Protein AF-A0A7S7AIG6-F1 (afdb_monomer)

Nearest PDB structures (foldseek):
  2zhh-assembly1_A-2  TM=6.940E-01  e=2.402E-01  Escherichia coli K-12
  5c8d-assembly2_F  TM=6.035E-01  e=1.954E-01  Thermus thermophilus HB27
  8csh-assembly1_A  TM=6.980E-01  e=1.090E+00  unidentified plasmid
  2zhg-assembly1_A-2  TM=6.476E-01  e=7.217E-01  Escherichia coli K-12
  5gpe-assembly3_F  TM=5.760E-01  e=5.872E-01  Cupriavidus metallidurans CH34

Sequence (59 aa):
MKWYSMTKVAQELGMAVNTFKKYYLDQYPPDREFANRKDWTASSVQKMRREILKEEGAI

Structure (mmCIF, N/CA/C/O backbone):
data_AF-A0A7S7AIG6-F1
#
_entry.id   AF-A0A7S7AIG6-F1
#
loop_
_atom_site.group_PDB
_atom_site.id
_atom_site.type_symbol
_atom_site.label_atom_id
_atom_site.label_alt_id
_atom_site.label_comp_id
_atom_site.label_asym_id
_atom_site.label_entity_id
_atom_site.label_seq_id
_atom_site.pdbx_PDB_ins_code
_atom_site.Cartn_x
_atom_site.Cartn_y
_atom_site.Cartn_z
_atom_site.occupancy
_atom_site.B_iso_or_equiv
_atom_site.auth_seq_id
_atom_site.auth_comp_id
_atom_site.auth_asym_id
_atom_site.auth_atom_id
_atom_site.pdbx_PDB_model_num
ATOM 1 N N . MET A 1 1 ? 10.874 5.793 -11.629 1.00 68.56 1 MET A N 1
ATOM 2 C CA . MET A 1 1 ? 9.785 5.050 -10.949 1.00 68.56 1 MET A CA 1
ATOM 3 C C . MET A 1 1 ? 10.338 4.375 -9.704 1.00 68.56 1 MET A C 1
ATOM 5 O O . MET A 1 1 ? 11.365 3.716 -9.813 1.00 68.56 1 MET A O 1
ATOM 9 N N . LYS A 1 2 ? 9.703 4.558 -8.537 1.00 82.69 2 LYS A N 1
ATOM 10 C CA . LYS A 1 2 ? 10.029 3.803 -7.315 1.00 82.69 2 LYS A CA 1
ATOM 11 C C . LYS A 1 2 ? 9.092 2.599 -7.218 1.00 82.69 2 LYS A C 1
ATOM 13 O O . LYS A 1 2 ? 7.878 2.779 -7.285 1.00 82.69 2 LYS A O 1
ATOM 18 N N . TRP A 1 3 ? 9.679 1.418 -7.069 1.00 88.88 3 TRP A N 1
ATOM 19 C CA . TRP A 1 3 ? 8.973 0.161 -6.845 1.00 88.88 3 TRP A CA 1
ATOM 20 C C . TRP A 1 3 ? 9.028 -0.186 -5.361 1.00 88.88 3 TRP A C 1
ATOM 22 O O . TRP A 1 3 ? 10.075 -0.057 -4.720 1.00 88.88 3 TRP A O 1
ATOM 32 N N . TYR A 1 4 ? 7.891 -0.594 -4.822 1.00 90.00 4 TYR A N 1
ATOM 33 C CA . TYR A 1 4 ? 7.716 -0.978 -3.435 1.00 90.00 4 TYR A CA 1
ATOM 34 C C . TYR A 1 4 ? 7.464 -2.474 -3.402 1.00 90.00 4 TYR A C 1
ATOM 36 O O . TYR A 1 4 ? 6.457 -2.940 -3.919 1.00 90.00 4 TYR A O 1
ATOM 44 N N . SER A 1 5 ? 8.373 -3.222 -2.786 1.00 90.81 5 SER A N 1
ATOM 45 C CA . SER A 1 5 ? 8.149 -4.639 -2.528 1.00 90.81 5 SER A CA 1
ATOM 46 C C . SER A 1 5 ? 7.060 -4.819 -1.474 1.00 90.81 5 SER A C 1
ATOM 48 O O . SER A 1 5 ? 6.827 -3.931 -0.652 1.00 90.81 5 SER A O 1
ATOM 50 N N . MET A 1 6 ? 6.448 -6.000 -1.434 1.00 90.38 6 MET A N 1
ATOM 51 C CA . MET A 1 6 ? 5.382 -6.343 -0.479 1.00 90.38 6 MET A CA 1
ATOM 52 C C . MET A 1 6 ? 5.713 -5.968 0.977 1.00 90.38 6 MET A C 1
ATOM 54 O O . MET A 1 6 ? 4.864 -5.451 1.698 1.00 90.38 6 MET A O 1
ATOM 58 N N . THR A 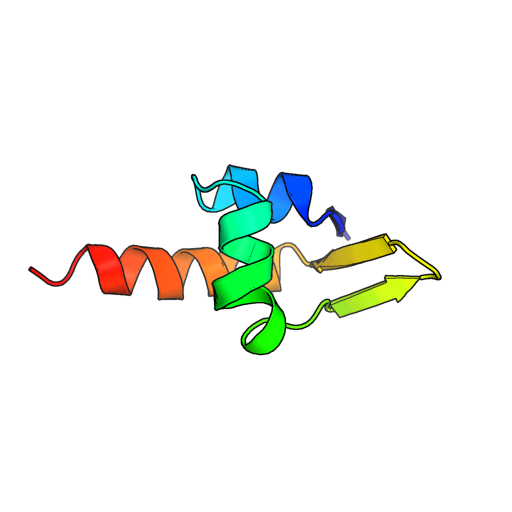1 7 ? 6.964 -6.169 1.402 1.00 91.50 7 THR A N 1
ATOM 59 C CA . THR A 1 7 ? 7.425 -5.792 2.746 1.00 91.50 7 THR A CA 1
ATOM 60 C C . THR A 1 7 ? 7.364 -4.286 2.977 1.00 91.50 7 THR A C 1
ATOM 62 O O . THR A 1 7 ? 6.919 -3.852 4.036 1.00 91.50 7 THR A O 1
ATOM 65 N N . LYS A 1 8 ? 7.778 -3.480 1.990 1.00 91.94 8 LYS A N 1
ATOM 66 C CA . LYS A 1 8 ? 7.678 -2.019 2.079 1.00 91.94 8 LYS A CA 1
ATOM 67 C C . LYS A 1 8 ? 6.234 -1.543 2.038 1.00 91.94 8 LYS A C 1
ATOM 69 O O . LYS A 1 8 ? 5.903 -0.631 2.780 1.00 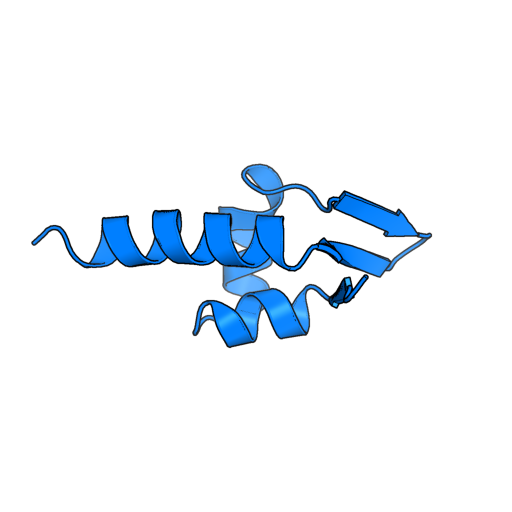91.94 8 LYS A O 1
ATOM 74 N N . VAL A 1 9 ? 5.389 -2.155 1.208 1.00 91.38 9 VAL A N 1
ATOM 75 C CA . VAL A 1 9 ? 3.953 -1.836 1.171 1.00 91.38 9 VAL A CA 1
ATOM 76 C C . VAL A 1 9 ? 3.338 -2.044 2.553 1.00 91.38 9 VAL A C 1
ATOM 78 O O . VAL A 1 9 ? 2.736 -1.128 3.094 1.00 91.38 9 VAL A O 1
ATOM 81 N N . ALA A 1 10 ? 3.571 -3.202 3.172 1.00 91.00 10 ALA A N 1
ATOM 82 C CA . ALA A 1 10 ? 3.052 -3.490 4.506 1.00 91.00 10 ALA A CA 1
ATOM 83 C C . ALA A 1 10 ? 3.584 -2.514 5.577 1.00 91.00 10 ALA A C 1
ATOM 85 O O . ALA A 1 10 ? 2.808 -2.055 6.411 1.00 91.00 10 ALA A O 1
ATOM 86 N N . GLN A 1 11 ? 4.870 -2.136 5.517 1.00 90.88 11 GLN A N 1
ATOM 87 C CA . GLN A 1 11 ? 5.445 -1.117 6.409 1.00 90.88 11 GLN A CA 1
ATOM 88 C C . GLN A 1 11 ? 4.791 0.261 6.233 1.00 90.88 11 GLN A C 1
ATOM 90 O O . GLN A 1 11 ? 4.464 0.901 7.226 1.00 90.88 11 GLN A O 1
ATOM 95 N N . GLU A 1 12 ? 4.566 0.707 4.994 1.00 89.38 12 GLU A N 1
ATOM 96 C CA . GLU A 1 12 ? 3.891 1.984 4.702 1.00 89.38 12 GLU A CA 1
ATOM 97 C C . GLU A 1 12 ? 2.434 2.001 5.181 1.00 89.38 12 GLU A C 1
ATOM 99 O O . GLU A 1 12 ? 1.907 3.053 5.542 1.00 89.38 12 GLU A O 1
ATOM 104 N N . LEU A 1 13 ? 1.794 0.832 5.188 1.00 87.62 13 LEU A N 1
ATOM 105 C CA . LEU A 1 13 ? 0.442 0.627 5.698 1.00 87.62 13 LEU A CA 1
ATOM 106 C C . LEU A 1 13 ? 0.401 0.389 7.216 1.00 87.62 13 LEU A C 1
ATOM 108 O O . LEU A 1 13 ? -0.682 0.240 7.768 1.00 87.62 13 LEU A O 1
ATOM 112 N N . GLY A 1 14 ? 1.552 0.336 7.895 1.00 89.25 14 GLY A N 1
ATOM 113 C CA . GLY A 1 14 ? 1.622 0.114 9.341 1.00 89.25 14 GLY A CA 1
ATOM 114 C C . GLY A 1 14 ? 1.190 -1.285 9.791 1.00 89.25 14 GLY A C 1
ATOM 115 O O . GLY A 1 14 ? 0.807 -1.460 10.943 1.00 89.25 14 GLY A O 1
ATOM 116 N N . MET A 1 15 ? 1.250 -2.292 8.913 1.00 90.12 15 MET A N 1
ATOM 117 C CA . MET A 1 15 ? 0.785 -3.650 9.208 1.00 90.12 15 MET A CA 1
ATOM 118 C C . MET A 1 15 ? 1.830 -4.724 8.898 1.00 90.12 15 MET A C 1
ATOM 120 O O . MET A 1 15 ? 2.817 -4.511 8.195 1.00 90.12 15 MET A O 1
ATOM 124 N N . ALA A 1 16 ? 1.596 -5.933 9.407 1.00 92.06 16 ALA A N 1
ATOM 125 C CA . ALA A 1 16 ? 2.439 -7.079 9.095 1.00 92.06 16 ALA A CA 1
ATOM 126 C C . ALA A 1 16 ? 2.245 -7.545 7.641 1.00 92.06 16 ALA A C 1
ATOM 128 O O . ALA A 1 16 ? 1.130 -7.577 7.118 1.00 92.06 16 ALA A O 1
ATOM 129 N N . VAL A 1 17 ? 3.327 -8.019 7.014 1.00 91.06 17 VAL A N 1
ATOM 130 C CA . VAL A 1 17 ? 3.309 -8.558 5.639 1.00 91.06 17 VAL A CA 1
ATOM 131 C C . VAL A 1 17 ? 2.307 -9.702 5.488 1.00 91.06 17 VAL A C 1
ATOM 133 O O . VAL A 1 17 ? 1.630 -9.800 4.471 1.00 91.06 17 VAL A O 1
ATOM 136 N N . ASN A 1 18 ? 2.171 -10.552 6.509 1.00 92.38 18 ASN A N 1
ATOM 137 C CA . ASN A 1 18 ? 1.209 -11.654 6.501 1.00 92.38 18 ASN A CA 1
ATOM 138 C C . ASN A 1 18 ? -0.243 -11.160 6.527 1.00 92.38 18 ASN A C 1
ATOM 140 O O . ASN A 1 18 ? -1.084 -11.734 5.840 1.00 92.38 18 ASN A O 1
ATOM 144 N N . THR A 1 19 ? -0.529 -10.084 7.267 1.00 90.12 19 THR A N 1
ATOM 145 C CA . THR A 1 19 ? -1.848 -9.433 7.281 1.00 90.12 19 THR A CA 1
ATOM 146 C C . THR A 1 19 ? -2.156 -8.855 5.906 1.00 90.12 19 THR A C 1
ATOM 148 O O . THR A 1 19 ? -3.204 -9.157 5.340 1.00 90.12 19 THR A O 1
ATOM 151 N N . PHE A 1 20 ? -1.199 -8.133 5.315 1.00 90.06 20 PHE A N 1
ATOM 152 C CA . PHE A 1 20 ? -1.321 -7.632 3.947 1.00 90.06 20 PHE A CA 1
ATOM 153 C C . PHE A 1 20 ? -1.582 -8.766 2.948 1.00 90.06 20 PHE A C 1
ATOM 155 O O . PHE A 1 20 ? -2.540 -8.727 2.182 1.00 90.06 20 PHE A O 1
ATOM 162 N N . LYS A 1 21 ? -0.790 -9.840 3.016 1.00 89.88 21 LYS A N 1
ATOM 163 C CA . LYS A 1 21 ? -0.915 -11.005 2.135 1.00 89.88 21 LYS A CA 1
ATOM 164 C C . LYS A 1 21 ? -2.268 -11.709 2.261 1.00 89.88 21 LYS A C 1
ATOM 166 O O . LYS A 1 21 ? -2.783 -12.193 1.261 1.00 89.88 21 LYS A O 1
ATOM 171 N N . LYS A 1 22 ? -2.808 -11.807 3.476 1.00 90.81 22 LYS A N 1
ATOM 172 C CA . LYS A 1 22 ? -4.036 -12.558 3.752 1.00 90.81 22 LYS A CA 1
ATOM 173 C C . LYS A 1 22 ? -5.300 -11.781 3.386 1.00 90.81 22 LYS A C 1
ATOM 175 O O . LYS A 1 22 ? -6.235 -12.394 2.889 1.00 90.81 22 LYS A O 1
ATOM 180 N N . TYR A 1 23 ? -5.332 -10.475 3.651 1.00 89.50 23 TYR A N 1
ATOM 181 C CA . TYR A 1 23 ? -6.559 -9.679 3.536 1.00 89.50 23 TYR A CA 1
ATOM 182 C C . TYR A 1 23 ? -6.556 -8.700 2.358 1.00 89.50 23 TYR A C 1
ATOM 184 O O . TYR A 1 23 ? -7.614 -8.414 1.810 1.00 89.50 23 TYR A O 1
ATOM 192 N N . TYR A 1 24 ? -5.383 -8.211 1.947 1.00 87.62 24 TYR A N 1
ATOM 193 C CA . TYR A 1 24 ? -5.273 -7.080 1.021 1.00 87.62 24 TYR A CA 1
ATOM 194 C C . TYR A 1 24 ? -4.615 -7.431 -0.314 1.00 87.62 24 TYR A C 1
ATOM 196 O O . TYR A 1 24 ? -4.859 -6.749 -1.300 1.00 87.62 24 TYR A O 1
ATOM 204 N N . LEU A 1 25 ? -3.817 -8.498 -0.392 1.00 88.12 25 LEU A N 1
ATOM 205 C CA . LEU A 1 25 ? -3.134 -8.880 -1.633 1.00 88.12 25 LEU A CA 1
ATOM 206 C C . LEU A 1 25 ? -4.100 -9.241 -2.770 1.00 88.12 25 LEU A C 1
ATOM 208 O O . LEU A 1 25 ? -3.780 -8.990 -3.927 1.00 88.12 25 LEU A O 1
ATOM 212 N N . ASP A 1 26 ? -5.251 -9.829 -2.443 1.00 88.25 26 ASP A N 1
ATOM 213 C CA . ASP A 1 26 ? -6.283 -10.174 -3.429 1.00 88.25 26 ASP A CA 1
ATOM 214 C C . ASP A 1 26 ? -7.000 -8.920 -3.962 1.00 88.25 26 ASP A C 1
ATOM 216 O O . ASP A 1 26 ? -7.223 -8.783 -5.161 1.00 88.25 26 ASP A O 1
ATOM 220 N N . GLN A 1 27 ? -7.260 -7.946 -3.081 1.00 88.69 27 GLN A N 1
ATOM 221 C CA . GLN A 1 27 ? -7.883 -6.665 -3.442 1.00 88.69 27 GLN A CA 1
ATOM 222 C C . GLN A 1 27 ? -6.926 -5.721 -4.178 1.00 88.69 27 GLN A C 1
ATOM 224 O O . GLN A 1 27 ? -7.343 -4.952 -5.043 1.00 88.69 27 GLN A O 1
ATOM 229 N N . TYR A 1 28 ? -5.639 -5.773 -3.835 1.00 89.06 28 TYR A N 1
ATOM 230 C CA . TYR A 1 28 ? -4.602 -4.903 -4.374 1.00 89.06 28 TYR A CA 1
ATOM 231 C C . TYR A 1 28 ? -3.487 -5.735 -5.020 1.00 89.06 28 TYR A C 1
ATOM 233 O O . TYR A 1 28 ? -2.396 -5.881 -4.446 1.00 89.06 28 TYR A O 1
ATOM 241 N N . PRO A 1 29 ? -3.735 -6.281 -6.226 1.00 88.69 29 PRO A N 1
ATOM 242 C CA . PRO A 1 29 ? -2.740 -7.065 -6.937 1.00 88.69 29 PRO A CA 1
ATOM 243 C C . PRO A 1 29 ? -1.482 -6.230 -7.234 1.00 88.69 29 PRO A C 1
ATOM 245 O O . PRO A 1 29 ? -1.546 -5.000 -7.319 1.00 88.69 29 PRO A O 1
ATOM 248 N N . PRO A 1 30 ? -0.313 -6.878 -7.367 1.00 91.81 30 PRO A N 1
ATOM 249 C CA . PRO A 1 30 ? 0.928 -6.188 -7.692 1.00 91.81 30 PRO A CA 1
ATOM 250 C C . PRO A 1 30 ? 0.877 -5.571 -9.090 1.00 91.81 30 PRO A C 1
ATOM 252 O O . PRO A 1 30 ? 0.483 -6.226 -10.050 1.00 91.81 30 PRO A O 1
ATOM 255 N N . ASP A 1 31 ? 1.363 -4.33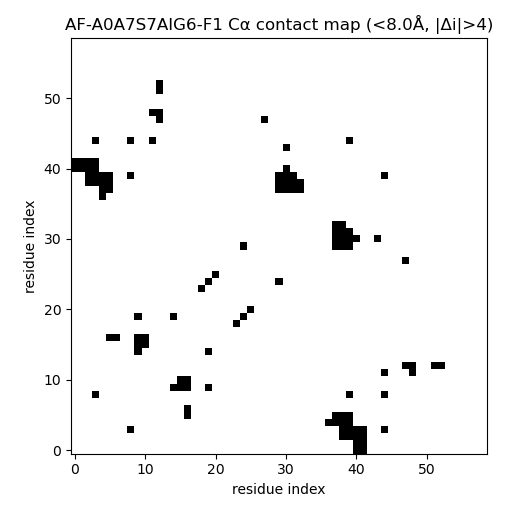3 -9.213 1.00 89.69 31 ASP A N 1
ATOM 256 C CA . ASP A 1 31 ? 1.542 -3.669 -10.513 1.00 89.69 31 ASP A CA 1
ATOM 257 C C . ASP A 1 31 ? 2.557 -4.415 -11.390 1.00 89.69 31 ASP A C 1
ATOM 259 O O . ASP A 1 31 ? 2.525 -4.350 -12.619 1.00 89.69 31 ASP A O 1
ATOM 263 N N . ARG A 1 32 ? 3.505 -5.101 -10.746 1.00 87.12 32 ARG A N 1
ATOM 264 C CA . ARG A 1 32 ? 4.532 -5.887 -11.409 1.00 87.12 32 ARG A CA 1
ATOM 265 C C . ARG A 1 32 ? 4.807 -7.165 -10.633 1.00 87.12 32 ARG A C 1
ATOM 267 O O . ARG A 1 32 ? 5.193 -7.126 -9.466 1.00 87.12 32 ARG A O 1
ATOM 274 N N . GLU A 1 33 ? 4.687 -8.293 -11.320 1.00 90.12 33 GLU A N 1
ATOM 275 C CA . GLU A 1 33 ? 5.147 -9.587 -10.828 1.00 90.12 33 GLU A CA 1
ATOM 276 C C . GLU A 1 33 ? 6.326 -10.061 -11.683 1.00 90.12 33 GLU A C 1
ATOM 278 O O . GLU A 1 33 ? 6.250 -10.114 -12.910 1.00 90.12 33 GLU A O 1
ATOM 283 N N . PHE A 1 34 ? 7.456 -10.351 -11.040 1.00 84.50 34 PHE A N 1
ATOM 284 C CA . PHE A 1 34 ? 8.632 -10.908 -11.697 1.00 84.50 34 PHE A CA 1
ATOM 285 C C . PHE A 1 34 ? 9.120 -12.132 -10.931 1.00 84.50 34 PHE A C 1
ATOM 287 O O . PHE A 1 34 ? 9.714 -12.010 -9.854 1.00 84.50 34 PHE A O 1
ATOM 294 N N . ALA A 1 35 ? 8.877 -1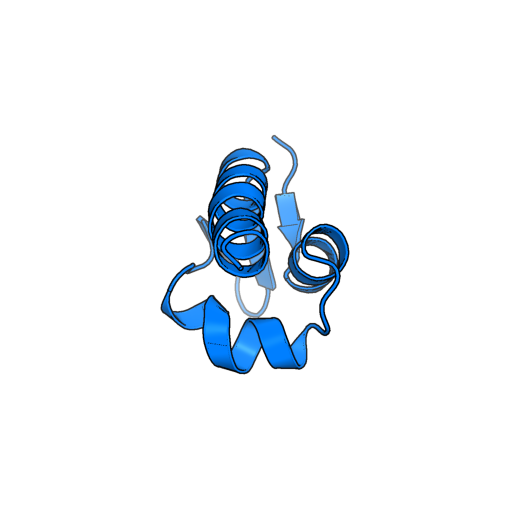3.313 -11.503 1.00 84.75 35 ALA A N 1
ATOM 295 C CA . ALA A 1 35 ? 9.082 -14.601 -10.848 1.00 84.75 35 ALA A CA 1
ATOM 296 C C . ALA A 1 35 ? 8.396 -14.633 -9.470 1.00 84.75 35 ALA A C 1
ATOM 298 O O . ALA A 1 35 ? 7.177 -14.678 -9.393 1.00 84.75 35 ALA A O 1
ATOM 299 N N . ASN A 1 36 ? 9.167 -14.560 -8.384 1.00 84.19 36 ASN A N 1
ATOM 300 C CA . ASN A 1 36 ? 8.644 -14.586 -7.017 1.00 84.19 36 ASN A CA 1
ATOM 301 C C . ASN A 1 36 ? 8.572 -13.194 -6.356 1.00 84.19 36 ASN A C 1
ATOM 303 O O . ASN A 1 36 ? 8.338 -13.083 -5.151 1.00 84.19 36 ASN A O 1
ATOM 307 N N . ARG A 1 37 ? 8.842 -12.116 -7.107 1.00 83.31 37 ARG A N 1
ATOM 308 C CA . ARG A 1 37 ? 8.807 -10.739 -6.601 1.00 83.31 37 ARG A CA 1
ATOM 309 C C . ARG A 1 37 ? 7.545 -10.026 -7.049 1.00 83.31 37 ARG A C 1
ATOM 311 O O . ARG A 1 37 ? 7.238 -9.989 -8.234 1.00 83.31 37 ARG A O 1
ATOM 318 N N . LYS A 1 38 ? 6.860 -9.443 -6.071 1.00 90.25 38 LYS A N 1
ATOM 319 C CA . LYS A 1 38 ? 5.663 -8.623 -6.231 1.00 90.25 38 LYS A CA 1
ATOM 320 C C . LYS A 1 38 ? 6.026 -7.196 -5.860 1.00 90.25 38 LYS A C 1
ATOM 322 O O . LYS A 1 38 ? 6.466 -6.955 -4.730 1.00 90.25 38 LYS A O 1
ATOM 327 N N . ASP A 1 39 ? 5.879 -6.299 -6.821 1.00 91.88 39 ASP A N 1
ATOM 328 C CA . ASP A 1 39 ? 6.240 -4.897 -6.707 1.00 91.88 39 ASP A CA 1
ATOM 329 C C . ASP A 1 39 ? 5.035 -4.011 -7.045 1.00 91.88 39 ASP A C 1
ATOM 331 O O . ASP A 1 39 ? 4.301 -4.252 -8.005 1.00 91.88 39 ASP A O 1
ATOM 335 N N . TRP A 1 40 ? 4.865 -2.955 -6.257 1.00 93.38 40 TRP A N 1
ATOM 336 C CA . TRP A 1 40 ? 3.834 -1.937 -6.425 1.00 93.38 40 TRP A CA 1
ATOM 337 C C . TRP A 1 40 ? 4.463 -0.590 -6.753 1.00 93.38 40 TRP A C 1
ATOM 339 O O . TRP A 1 40 ? 5.590 -0.279 -6.353 1.00 93.38 40 TRP A O 1
ATOM 349 N N . THR A 1 41 ? 3.726 0.241 -7.472 1.00 93.38 41 THR A N 1
ATOM 350 C CA . THR A 1 41 ? 4.115 1.628 -7.717 1.00 93.38 41 THR A CA 1
ATOM 351 C C . THR A 1 41 ? 3.812 2.502 -6.501 1.00 93.38 41 THR A C 1
ATOM 353 O O . THR A 1 41 ? 2.931 2.203 -5.695 1.00 93.38 41 THR A O 1
ATOM 356 N N . ALA A 1 42 ? 4.510 3.636 -6.381 1.00 90.62 42 ALA A N 1
ATOM 357 C CA . ALA A 1 42 ? 4.220 4.630 -5.343 1.00 90.62 42 ALA A CA 1
ATOM 358 C C . ALA A 1 42 ? 2.741 5.066 -5.341 1.00 90.62 42 ALA A C 1
ATOM 360 O O . ALA A 1 42 ? 2.159 5.261 -4.278 1.00 90.62 42 ALA A O 1
ATOM 361 N N . SER A 1 43 ? 2.131 5.181 -6.525 1.00 90.69 43 SER A N 1
ATOM 362 C CA . SER A 1 43 ? 0.728 5.563 -6.697 1.00 90.69 43 SER A CA 1
ATOM 363 C C . SER A 1 43 ? -0.225 4.510 -6.133 1.00 90.69 43 SER A C 1
ATOM 365 O O . SER A 1 43 ? -1.134 4.864 -5.384 1.00 90.69 43 SER A O 1
ATOM 367 N N . SER A 1 44 ? 0.016 3.225 -6.417 1.00 90.69 44 SER A N 1
ATOM 368 C CA . SER A 1 44 ? -0.769 2.123 -5.844 1.00 90.69 44 SER A CA 1
ATOM 369 C C . SER A 1 44 ? -0.640 2.071 -4.325 1.00 90.69 44 SER A C 1
ATOM 371 O O . SER A 1 44 ? -1.647 1.945 -3.634 1.00 90.69 44 SER A O 1
ATOM 373 N N . VAL A 1 45 ? 0.568 2.259 -3.780 1.00 90.50 45 VAL A N 1
ATOM 374 C CA . VAL A 1 45 ? 0.782 2.308 -2.322 1.00 90.50 45 VAL A CA 1
ATOM 375 C C . VAL A 1 45 ? 0.068 3.487 -1.676 1.00 90.50 4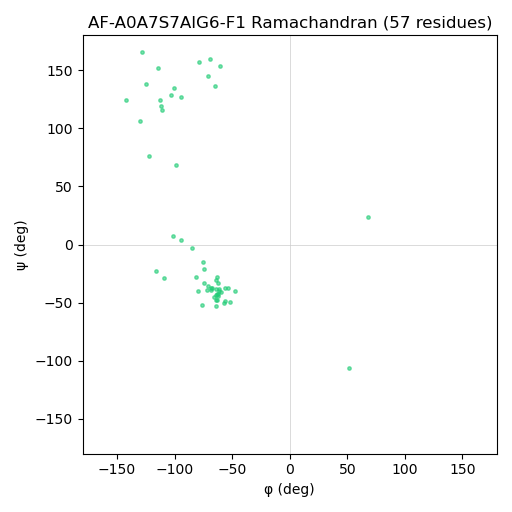5 VAL A C 1
ATOM 377 O O . VAL A 1 45 ? -0.579 3.312 -0.647 1.00 90.50 45 VAL A O 1
ATOM 380 N N . GLN A 1 46 ? 0.118 4.675 -2.279 1.00 90.12 46 GLN A N 1
ATOM 381 C CA . GLN A 1 46 ? -0.625 5.827 -1.767 1.00 90.12 46 GLN A CA 1
ATOM 382 C C . GLN A 1 46 ? -2.138 5.620 -1.825 1.00 90.12 46 GLN A C 1
ATOM 384 O O . GLN A 1 46 ? -2.831 6.025 -0.891 1.00 90.12 46 GLN A O 1
ATOM 389 N N . LYS A 1 47 ? -2.651 4.981 -2.883 1.00 90.25 47 LYS A N 1
ATOM 390 C CA . LYS A 1 47 ? -4.072 4.639 -2.988 1.00 90.25 47 LYS A CA 1
ATOM 391 C C . LYS A 1 47 ? -4.478 3.650 -1.893 1.00 90.25 47 LYS A C 1
ATOM 393 O O . LYS A 1 47 ? -5.365 3.982 -1.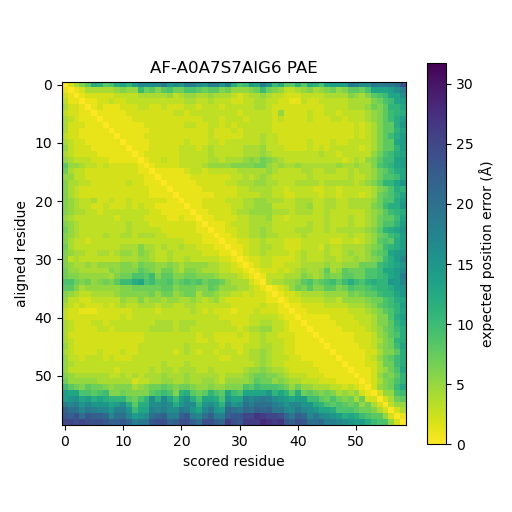115 1.00 90.25 47 LYS A O 1
ATOM 398 N N . MET A 1 48 ? -3.760 2.530 -1.759 1.00 90.25 48 MET A N 1
ATOM 399 C CA . MET A 1 48 ? -3.968 1.543 -0.689 1.00 90.25 48 MET A CA 1
ATOM 400 C C . MET A 1 48 ? -3.960 2.201 0.686 1.00 90.25 48 MET A C 1
ATOM 402 O O . MET A 1 48 ? -4.875 2.016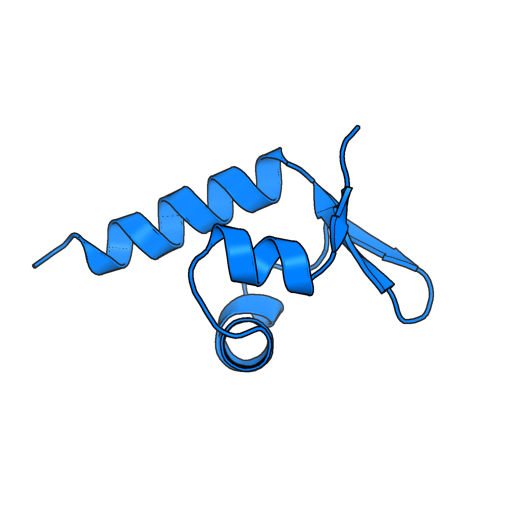 1.477 1.00 90.25 48 MET A O 1
ATOM 406 N N . ARG A 1 49 ? -2.947 3.030 0.955 1.00 88.56 49 ARG A N 1
ATOM 407 C CA . ARG A 1 49 ? -2.814 3.744 2.224 1.00 88.56 49 ARG A CA 1
ATOM 408 C C . ARG A 1 49 ? -4.004 4.656 2.486 1.00 88.56 49 ARG A C 1
ATOM 410 O O . ARG A 1 49 ? -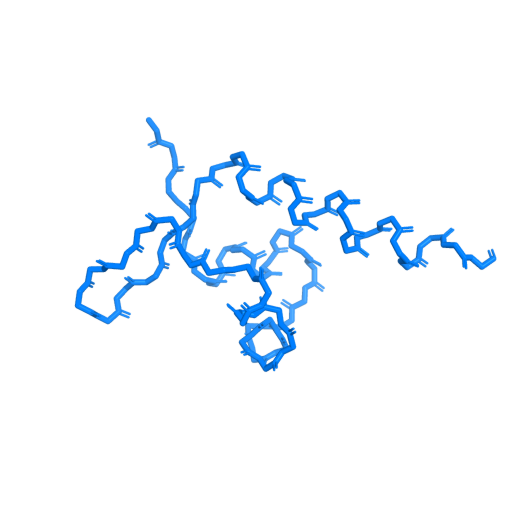4.469 4.726 3.616 1.00 88.56 49 ARG A O 1
ATOM 417 N N . ARG A 1 50 ? -4.496 5.352 1.462 1.00 88.69 50 ARG A N 1
ATOM 418 C CA . ARG A 1 50 ? -5.651 6.242 1.585 1.00 88.69 50 ARG A CA 1
ATOM 419 C C . ARG A 1 50 ? -6.957 5.483 1.776 1.00 88.69 50 ARG A C 1
ATOM 421 O O . ARG A 1 50 ? -7.806 6.003 2.476 1.00 88.69 50 ARG A O 1
ATOM 428 N N . GLU A 1 51 ? -7.141 4.326 1.154 1.00 88.31 51 GLU A N 1
ATOM 429 C CA . GLU A 1 51 ? -8.371 3.537 1.303 1.00 88.31 51 GLU A CA 1
ATOM 430 C C . GLU A 1 51 ? -8.384 2.815 2.656 1.00 88.31 51 GLU A C 1
ATOM 432 O O . GLU A 1 51 ? -9.269 3.067 3.469 1.00 88.31 51 GLU A O 1
ATOM 437 N N . ILE A 1 52 ? -7.317 2.075 2.970 1.00 85.00 52 ILE A N 1
ATOM 438 C CA . ILE A 1 52 ? -7.200 1.281 4.201 1.00 85.00 52 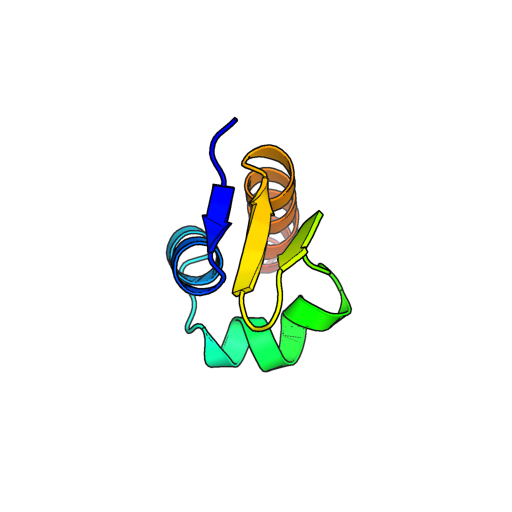ILE A CA 1
ATOM 439 C C . ILE A 1 52 ? -7.216 2.169 5.457 1.00 85.00 52 ILE A C 1
ATOM 441 O O . ILE A 1 52 ? -7.970 1.905 6.388 1.00 85.00 52 ILE A O 1
ATOM 445 N N . LEU A 1 53 ? -6.434 3.258 5.496 1.00 77.56 53 LEU A N 1
ATOM 446 C CA . LEU A 1 53 ? -6.412 4.137 6.679 1.00 77.56 53 LEU A CA 1
ATOM 447 C C . LEU A 1 53 ? -7.665 5.012 6.805 1.00 77.56 53 LEU A C 1
ATOM 449 O O . LEU A 1 53 ? -7.939 5.526 7.886 1.00 77.56 53 LEU A O 1
ATOM 453 N N . LYS A 1 54 ? -8.411 5.235 5.717 1.00 71.88 54 LYS A N 1
ATOM 454 C CA . LYS A 1 54 ? -9.661 6.004 5.775 1.00 71.88 54 LYS A CA 1
ATOM 455 C C . LYS A 1 54 ? -10.826 5.142 6.262 1.00 71.88 54 LYS A C 1
ATOM 457 O O . LYS A 1 54 ? -11.729 5.694 6.880 1.00 71.88 54 LYS A O 1
ATOM 462 N N . GLU A 1 55 ? -10.784 3.828 6.040 1.00 59.12 55 GLU A N 1
ATOM 463 C CA . GLU A 1 55 ? -11.723 2.880 6.653 1.00 59.12 55 GLU A CA 1
ATOM 464 C C . GLU A 1 55 ? -11.512 2.742 8.170 1.00 59.12 55 GLU A C 1
ATOM 466 O O . GLU A 1 55 ? -12.493 2.714 8.904 1.00 59.12 55 GLU A O 1
ATOM 471 N N . GLU A 1 56 ? -10.271 2.761 8.675 1.00 57.25 56 GLU A N 1
ATOM 472 C CA . GLU A 1 56 ? -10.017 2.680 10.131 1.00 57.25 56 GLU A CA 1
ATOM 473 C C . GLU A 1 56 ? -10.310 3.979 10.907 1.00 57.25 56 GLU A C 1
ATOM 475 O O . GLU A 1 56 ? -10.418 3.960 12.130 1.00 57.25 56 GLU A O 1
ATOM 480 N N . GLY A 1 57 ? -10.458 5.113 10.215 1.00 49.66 57 GLY A N 1
ATOM 481 C CA . GLY A 1 57 ? -10.783 6.413 10.817 1.00 49.66 57 GLY A CA 1
ATOM 482 C C . GLY A 1 57 ? -12.274 6.763 10.841 1.00 49.66 57 GLY A C 1
ATOM 483 O O . GLY A 1 57 ? -12.617 7.885 11.207 1.00 49.66 57 GLY A O 1
ATOM 484 N N . ALA A 1 58 ? -13.153 5.855 10.409 1.00 45.59 58 ALA A N 1
ATOM 485 C CA . ALA A 1 58 ? -14.601 6.045 10.424 1.00 45.59 58 ALA A CA 1
ATOM 486 C C . ALA A 1 58 ? -15.219 5.359 11.655 1.00 45.59 58 ALA A C 1
ATOM 488 O O . ALA A 1 58 ? -15.916 4.354 11.529 1.00 45.59 58 ALA A O 1
ATOM 489 N N . ILE A 1 59 ? -14.934 5.893 12.847 1.00 38.06 59 ILE A N 1
ATOM 490 C CA . ILE A 1 59 ? -15.632 5.557 14.098 1.00 38.06 59 ILE A CA 1
ATOM 491 C C . ILE A 1 59 ? -15.980 6.856 14.818 1.00 38.06 59 ILE A C 1
ATOM 493 O O . ILE A 1 59 ? -15.061 7.690 14.981 1.00 38.06 59 ILE A O 1
#

Mean predicted aligned error: 5.01 Å

Solvent-accessible surface area (backbone atoms only — not comparable to full-atom values): 3508 Å² total; per-residue (Å²): 137,63,74,35,41,57,65,53,47,16,56,76,61,75,46,55,50,67,56,38,58,73,72,39,39,82,80,54,63,59,79,39,75,56,95,94,44,45,28,28,42,62,66,57,49,52,48,51,42,54,52,59,57,51,62,76,64,72,122

pLDDT: mean 85.22, std 11.81, range [38.06, 93.38]

Organism: NCBI:txid2006115

Radius of gyration: 11.15 Å; Cα contacts (8 Å, |Δi|>4): 57; chains: 1; bounding box: 26×21×26 Å

Secondary structure (DSSP, 8-state):
--EEEHHHHHHHTTS-HHHIIIIITTTS--SEEETTEEEEEHHHHHHHHHHHHHHHT--

Foldseek 3Di:
DDKAWLCRLQVLLVHDSVCCVPPPCVVQPAPDDDPPTGIHDPVSSVVCSCVNVVVVPPD